Protein AF-A0A5D2RAW3-F1 (afdb_monomer)

Mean predicted aligned error: 17.4 Å

Organism: Gossypium tomentosum (NCBI:txid34277)

Solvent-accessible surface area (backbone atoms only — not comparable to full-atom values): 9928 Å² total; per-residue (Å²): 132,68,68,66,62,57,52,57,59,56,54,56,53,55,54,53,52,58,53,52,59,56,58,72,65,42,52,70,68,28,53,52,48,46,49,43,44,39,70,72,69,61,44,52,70,70,54,38,65,71,78,46,35,88,60,26,46,59,80,65,60,70,91,79,80,79,88,77,93,75,80,90,76,95,47,67,64,58,54,50,49,55,52,46,51,54,51,52,50,53,50,50,54,51,50,52,50,51,50,50,58,58,50,62,76,70,54,89,48,71,65,62,48,52,53,52,50,51,51,52,53,51,51,53,49,53,60,67,71,43,86,51,70,64,54,50,52,50,52,51,50,52,52,51,49,54,51,51,53,53,51,51,52,54,50,50,54,52,50,50,50,56,60,59,60,67,73,74,118

Foldseek 3Di:
DDPLVVVLVVVVVVVVVVVVVLVVQFDVQLVVQVCCCCVVVVDDPVCCVPPVCVSNVSVVPPPDDDDDDDDDDDCPVVVVQQVVLVVLLVVVLVVLVVVLSVVCVVDPDPVVNVVSVVVSVVLNVQSVVDDDPVSNVVSVVVVVVVVVVVVVVVVVVVVCCVVVVVVPD

Structure (mmCIF, N/CA/C/O backbone):
data_AF-A0A5D2RAW3-F1
#
_entry.id   AF-A0A5D2RAW3-F1
#
loop_
_atom_site.group_PDB
_atom_site.id
_atom_site.type_symbol
_atom_site.label_atom_id
_atom_site.label_alt_id
_atom_site.label_comp_id
_atom_site.label_asym_id
_atom_site.label_entity_id
_atom_site.label_seq_id
_atom_site.pdbx_PDB_ins_code
_atom_site.Cartn_x
_atom_site.Cartn_y
_atom_site.Cartn_z
_atom_site.occupancy
_atom_site.B_iso_or_equiv
_atom_site.auth_seq_id
_atom_site.auth_comp_id
_atom_site.auth_asym_id
_atom_site.auth_atom_id
_atom_site.pdbx_PDB_model_num
ATOM 1 N N . MET A 1 1 ? 18.647 -20.408 -17.850 1.00 41.53 1 MET A N 1
ATOM 2 C CA . MET A 1 1 ? 17.199 -20.243 -17.576 1.00 41.53 1 MET A CA 1
ATOM 3 C C . MET A 1 1 ? 17.048 -19.233 -16.447 1.00 41.53 1 MET A C 1
ATOM 5 O O . MET A 1 1 ? 17.637 -19.428 -15.393 1.00 41.53 1 MET A O 1
ATOM 9 N N . ASN A 1 2 ? 16.386 -18.107 -16.709 1.00 38.56 2 ASN A N 1
ATOM 10 C CA . ASN A 1 2 ? 16.497 -16.887 -15.907 1.00 38.56 2 ASN A CA 1
ATOM 11 C C . ASN A 1 2 ? 15.909 -16.992 -14.493 1.00 38.56 2 ASN A C 1
ATOM 13 O O . ASN A 1 2 ? 14.692 -17.034 -14.308 1.00 38.56 2 ASN A O 1
ATOM 17 N N . SER A 1 3 ? 16.803 -16.959 -13.501 1.00 50.84 3 SER A N 1
ATOM 18 C CA . SER A 1 3 ? 16.518 -16.987 -12.057 1.00 50.84 3 SER A CA 1
ATOM 19 C C . SER A 1 3 ? 15.486 -15.930 -11.613 1.00 50.84 3 SER A C 1
ATOM 21 O O . SER A 1 3 ? 14.639 -16.197 -10.759 1.00 50.84 3 SER A O 1
ATOM 23 N N . TYR A 1 4 ? 15.468 -14.762 -12.263 1.00 46.78 4 TYR A N 1
ATOM 24 C CA . TYR A 1 4 ? 14.557 -13.656 -11.948 1.00 46.78 4 TYR A CA 1
ATOM 25 C C . TYR A 1 4 ? 13.086 -13.933 -12.302 1.00 46.78 4 TYR A C 1
ATOM 27 O O . TYR A 1 4 ? 12.199 -13.593 -11.520 1.00 46.78 4 TYR A O 1
ATOM 35 N N . ILE A 1 5 ? 12.803 -14.637 -13.407 1.00 51.66 5 ILE A N 1
ATOM 36 C CA . ILE A 1 5 ? 11.425 -15.019 -13.776 1.00 51.66 5 ILE A CA 1
ATOM 37 C C . ILE A 1 5 ? 10.851 -15.999 -12.744 1.00 51.66 5 ILE A C 1
ATOM 39 O O . ILE A 1 5 ? 9.677 -15.918 -12.370 1.00 51.66 5 ILE A O 1
ATOM 43 N N . LEU A 1 6 ? 11.689 -16.909 -12.236 1.00 51.12 6 LEU A N 1
ATOM 44 C CA . LEU A 1 6 ? 11.288 -17.891 -11.232 1.00 51.12 6 LEU A CA 1
ATOM 45 C C . LEU A 1 6 ? 10.979 -17.230 -9.877 1.00 51.12 6 LEU A C 1
ATOM 47 O O . LEU A 1 6 ? 10.014 -17.614 -9.212 1.00 51.12 6 LEU A O 1
ATOM 51 N N . PHE A 1 7 ? 11.765 -16.219 -9.488 1.00 48.44 7 PHE A N 1
ATOM 52 C CA . PHE A 1 7 ? 11.556 -15.445 -8.262 1.00 48.44 7 PHE A CA 1
ATOM 53 C C . PHE A 1 7 ? 10.239 -14.658 -8.301 1.00 48.44 7 PHE A C 1
ATOM 55 O O . PHE A 1 7 ? 9.426 -14.769 -7.380 1.00 48.44 7 PHE A O 1
ATOM 62 N N . CYS A 1 8 ? 9.966 -13.947 -9.400 1.00 45.84 8 CYS A N 1
ATOM 63 C CA . CYS A 1 8 ? 8.704 -13.227 -9.585 1.00 45.84 8 CYS A CA 1
ATOM 64 C C . CYS A 1 8 ? 7.495 -14.179 -9.534 1.00 45.84 8 CYS A C 1
ATOM 66 O O . CYS A 1 8 ? 6.515 -13.893 -8.846 1.00 45.84 8 CYS A O 1
ATOM 68 N N . LYS A 1 9 ? 7.587 -15.358 -10.169 1.00 45.06 9 LYS A N 1
ATOM 69 C CA . LYS A 1 9 ? 6.494 -16.347 -10.215 1.00 45.06 9 LYS A CA 1
ATOM 70 C C . LYS A 1 9 ? 6.191 -16.999 -8.858 1.00 45.06 9 LYS A C 1
ATOM 72 O O . LYS A 1 9 ? 5.033 -17.317 -8.587 1.00 45.06 9 LYS A O 1
ATOM 77 N N . LYS A 1 10 ? 7.194 -17.179 -7.988 1.00 46.44 10 LYS A N 1
ATOM 78 C CA . LYS A 1 10 ? 6.988 -17.686 -6.617 1.00 46.44 10 LYS A CA 1
ATOM 79 C C . LYS A 1 10 ? 6.231 -16.680 -5.735 1.00 46.44 10 LYS A C 1
ATOM 81 O O . LYS A 1 10 ? 5.339 -17.091 -4.997 1.00 46.44 10 LYS A O 1
ATOM 86 N N . ARG A 1 11 ? 6.487 -15.371 -5.873 1.00 44.94 11 ARG A N 1
ATOM 87 C CA . ARG A 1 11 ? 5.838 -14.330 -5.043 1.00 44.94 11 ARG A CA 1
ATOM 88 C C . ARG A 1 11 ? 4.380 -14.035 -5.406 1.00 44.94 11 ARG A C 1
ATOM 90 O O . ARG A 1 11 ? 3.606 -13.619 -4.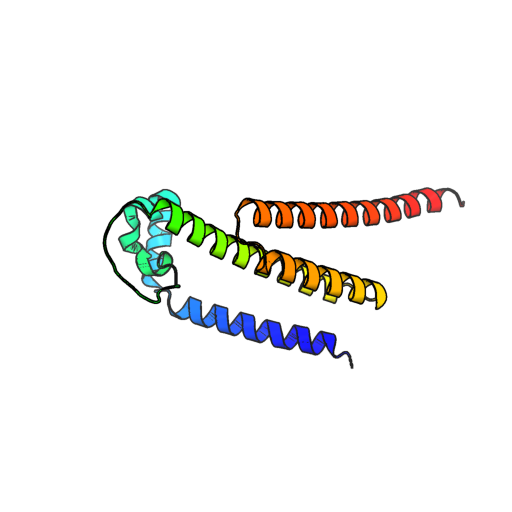544 1.00 44.94 11 ARG A O 1
ATOM 97 N N . THR A 1 12 ? 3.972 -14.267 -6.654 1.00 40.41 12 THR A N 1
ATOM 98 C CA . THR A 1 12 ? 2.562 -14.132 -7.065 1.00 40.41 12 THR A CA 1
ATOM 99 C C . THR A 1 12 ? 1.671 -15.177 -6.381 1.00 40.41 12 THR A C 1
ATOM 101 O O . THR A 1 12 ? 0.543 -14.862 -6.005 1.00 40.41 12 THR A O 1
ATOM 104 N N . LYS A 1 13 ? 2.189 -16.393 -6.139 1.00 40.97 13 LYS A N 1
ATOM 105 C CA . LYS A 1 13 ? 1.472 -17.446 -5.396 1.00 40.97 13 LYS A CA 1
ATOM 106 C C . LYS A 1 13 ? 1.266 -17.084 -3.920 1.00 40.97 13 LYS A C 1
ATOM 108 O O . LYS A 1 13 ? 0.168 -17.259 -3.413 1.00 40.97 13 LYS A O 1
ATOM 113 N N . GLU A 1 14 ? 2.261 -16.505 -3.253 1.00 43.56 14 GLU A N 1
ATOM 114 C CA . GLU A 1 14 ? 2.143 -16.055 -1.852 1.00 43.56 14 GLU A CA 1
ATOM 115 C C . GLU A 1 14 ? 1.098 -14.940 -1.659 1.00 43.56 14 GLU A C 1
ATOM 117 O O . GLU A 1 14 ? 0.295 -14.992 -0.726 1.00 43.56 14 GLU A O 1
ATOM 122 N N . ARG A 1 15 ? 1.044 -13.956 -2.575 1.00 47.09 15 ARG A N 1
ATOM 123 C CA . ARG A 1 15 ? -0.005 -12.912 -2.569 1.00 47.09 15 ARG A CA 1
ATOM 124 C C . ARG A 1 15 ? -1.407 -13.507 -2.751 1.00 47.09 15 ARG A C 1
ATOM 126 O O . ARG A 1 15 ? -2.336 -13.067 -2.080 1.00 47.09 15 ARG A O 1
ATOM 133 N N . SER A 1 16 ? -1.551 -14.519 -3.610 1.00 46.44 16 SER A N 1
ATOM 134 C CA . SER A 1 16 ? -2.821 -15.226 -3.834 1.00 46.44 16 SER A CA 1
ATOM 135 C C . SER A 1 16 ? -3.330 -15.925 -2.571 1.00 46.44 16 SER A C 1
ATOM 137 O O . SER A 1 16 ? -4.526 -15.883 -2.292 1.00 46.44 16 SER A O 1
ATOM 139 N N . VAL A 1 17 ? -2.435 -16.542 -1.794 1.00 51.16 17 VAL A N 1
ATOM 140 C CA . VAL A 1 17 ? -2.802 -17.252 -0.559 1.00 51.16 17 VAL A CA 1
ATOM 141 C C . VAL A 1 17 ? -3.279 -16.263 0.508 1.00 51.16 17 VAL A C 1
ATOM 143 O O . VAL A 1 17 ? -4.345 -16.456 1.088 1.00 51.16 17 VAL A O 1
ATOM 146 N N . LYS A 1 18 ? -2.573 -15.143 0.710 1.00 53.19 18 LYS A N 1
ATOM 147 C CA . LYS A 1 18 ? -2.961 -14.138 1.717 1.00 53.19 18 LYS A CA 1
ATOM 148 C C . LYS A 1 18 ? -4.314 -13.474 1.414 1.00 53.19 18 LYS A C 1
ATOM 150 O O . LYS A 1 18 ? -5.094 -13.241 2.331 1.00 53.19 18 LYS A O 1
ATOM 155 N N . VAL A 1 19 ? -4.620 -13.221 0.139 1.00 54.53 19 VAL A N 1
ATOM 156 C CA . VAL A 1 19 ? -5.926 -12.682 -0.289 1.00 54.53 19 VAL A CA 1
ATOM 157 C C . VAL A 1 19 ? -7.055 -13.691 -0.056 1.00 54.53 19 VAL A C 1
ATOM 159 O O . VAL A 1 19 ? -8.125 -13.306 0.408 1.00 54.53 19 VAL A O 1
ATOM 162 N N . SER A 1 20 ? -6.812 -14.984 -0.300 1.00 57.84 20 SER A N 1
ATOM 163 C CA . SER A 1 20 ? -7.818 -16.029 -0.056 1.00 57.84 20 SER A CA 1
ATOM 164 C C . SER A 1 20 ? -8.180 -16.193 1.426 1.00 57.84 20 SER A C 1
ATOM 166 O O . SER A 1 20 ? -9.342 -16.410 1.751 1.00 57.84 20 SER A O 1
ATOM 168 N N . VAL A 1 21 ? -7.219 -16.002 2.338 1.00 61.00 21 VAL A N 1
ATOM 169 C CA . VAL A 1 21 ? -7.462 -16.074 3.790 1.00 61.00 21 VAL A CA 1
ATOM 170 C C . VAL A 1 21 ? -8.345 -14.918 4.275 1.00 61.00 21 VAL A C 1
ATOM 172 O O . VAL A 1 21 ? -9.222 -15.135 5.106 1.00 61.00 21 VAL A O 1
ATOM 175 N N . LEU A 1 22 ? -8.165 -13.708 3.732 1.00 61.91 22 LEU A N 1
ATOM 176 C CA . LEU A 1 22 ? -8.995 -12.545 4.078 1.00 61.91 22 LEU A CA 1
ATOM 177 C C . LEU A 1 22 ? -10.434 -12.687 3.562 1.00 61.91 22 LEU A C 1
ATOM 179 O O . LEU A 1 22 ? -11.380 -12.368 4.276 1.00 61.91 22 LEU A O 1
ATOM 183 N N . LEU A 1 23 ? -10.606 -13.227 2.352 1.00 62.31 23 LEU A N 1
ATOM 184 C CA . LEU A 1 23 ? -11.922 -13.489 1.759 1.00 62.31 23 LEU A CA 1
ATOM 185 C C . LEU A 1 23 ? -12.748 -14.506 2.556 1.00 62.31 23 LEU A C 1
ATOM 187 O O . LEU A 1 23 ? -13.965 -14.374 2.620 1.00 62.31 23 LEU A O 1
ATOM 191 N N . ASN A 1 24 ? -12.100 -15.477 3.205 1.00 68.12 24 ASN A N 1
ATOM 192 C CA . ASN A 1 24 ? -12.789 -16.486 4.014 1.00 68.12 24 ASN A CA 1
ATOM 193 C C . ASN A 1 24 ? -13.390 -15.926 5.313 1.00 68.12 24 ASN A C 1
ATOM 195 O O . ASN A 1 24 ? -14.239 -16.577 5.917 1.00 68.12 24 ASN A O 1
ATOM 199 N N . LYS A 1 25 ? -12.941 -14.749 5.763 1.00 76.56 25 LYS A N 1
ATOM 200 C CA . LYS A 1 25 ? -13.390 -14.134 7.019 1.00 76.56 25 LYS A CA 1
ATOM 201 C C . LYS A 1 25 ? -14.615 -13.227 6.823 1.00 76.56 25 LYS A C 1
ATOM 203 O O . LYS A 1 25 ? -15.310 -12.930 7.791 1.00 76.56 25 LYS A O 1
ATOM 208 N N . ILE A 1 26 ? -14.900 -12.829 5.580 1.00 84.44 26 ILE A N 1
ATOM 209 C CA . ILE A 1 26 ? -16.059 -12.008 5.220 1.00 84.44 26 ILE A CA 1
ATOM 210 C C . ILE A 1 26 ? -17.299 -12.895 5.087 1.00 84.44 26 ILE A C 1
ATOM 212 O O . ILE A 1 26 ? -17.295 -13.890 4.359 1.00 84.44 26 ILE A O 1
ATOM 216 N N . LYS A 1 27 ? -18.388 -12.508 5.755 1.00 87.88 27 LYS A N 1
ATOM 217 C CA . LYS A 1 27 ? -19.671 -13.210 5.662 1.00 87.88 27 LYS A CA 1
ATOM 218 C C . LYS A 1 27 ? -20.405 -12.794 4.391 1.00 87.88 27 LYS A C 1
ATOM 220 O O . LYS A 1 27 ? -20.524 -11.606 4.089 1.00 87.88 27 LYS A O 1
ATOM 225 N N . LYS A 1 28 ? -20.933 -13.767 3.645 1.00 89.00 28 LYS A N 1
ATOM 226 C CA . LYS A 1 28 ? -21.672 -13.502 2.396 1.00 89.00 28 LYS A CA 1
ATOM 227 C C . LYS A 1 28 ? -22.947 -12.702 2.652 1.00 89.00 28 LYS A C 1
ATOM 229 O O . LYS A 1 28 ? -23.345 -11.892 1.821 1.00 89.00 28 LYS A O 1
ATOM 234 N N . GLU A 1 29 ? -23.551 -12.900 3.815 1.00 90.12 29 GLU A N 1
ATOM 235 C CA . GLU A 1 29 ? -24.778 -12.236 4.238 1.00 90.12 29 GLU A CA 1
ATOM 236 C C . GLU A 1 29 ? -24.559 -10.728 4.429 1.00 90.12 29 GLU A C 1
ATOM 238 O O . GLU A 1 29 ? -25.423 -9.933 4.070 1.00 90.12 29 GLU A O 1
ATOM 243 N N . ASP A 1 30 ? -23.388 -10.329 4.932 1.00 90.06 30 ASP A N 1
ATOM 244 C CA . ASP A 1 30 ? -23.026 -8.917 5.103 1.00 90.06 30 ASP A CA 1
ATOM 245 C C . ASP A 1 30 ? -22.757 -8.242 3.750 1.00 90.06 30 ASP A C 1
ATOM 247 O O . ASP A 1 30 ? -23.138 -7.091 3.550 1.00 90.06 30 ASP A O 1
ATOM 251 N N . ILE A 1 31 ? -22.170 -8.966 2.785 1.00 90.62 31 ILE A N 1
ATOM 252 C CA . ILE A 1 31 ? -22.023 -8.483 1.399 1.00 90.62 31 ILE A CA 1
ATOM 253 C C . ILE A 1 31 ? -23.400 -8.238 0.779 1.00 90.62 31 ILE A C 1
ATOM 255 O O . ILE A 1 31 ? -23.616 -7.209 0.145 1.00 90.62 31 ILE A O 1
ATOM 259 N N . MET A 1 32 ? -24.333 -9.173 0.960 1.00 92.19 32 MET A N 1
ATOM 260 C CA . MET A 1 32 ? -25.678 -9.062 0.399 1.00 92.19 32 MET A CA 1
ATOM 261 C C . MET A 1 32 ? -26.423 -7.849 0.969 1.00 92.19 32 MET A C 1
ATOM 263 O O . MET A 1 32 ? -26.928 -7.039 0.195 1.00 92.19 32 MET A O 1
ATOM 267 N N . ARG A 1 33 ? -26.384 -7.658 2.294 1.00 93.38 33 ARG A N 1
ATOM 268 C CA . ARG A 1 33 ? -26.959 -6.476 2.958 1.00 93.38 33 ARG A CA 1
ATOM 269 C C . ARG A 1 33 ? -26.330 -5.171 2.478 1.00 93.38 33 ARG A C 1
ATOM 271 O O . ARG A 1 33 ? -27.042 -4.216 2.192 1.00 93.38 33 ARG A O 1
ATOM 278 N N . PHE A 1 34 ? -25.006 -5.127 2.321 1.00 93.81 34 PHE A N 1
ATOM 279 C CA . PHE A 1 34 ? -24.338 -3.945 1.774 1.00 93.81 34 PHE A CA 1
ATOM 280 C C . PHE A 1 34 ? -24.829 -3.609 0.361 1.00 93.81 34 PHE A C 1
ATOM 282 O O . PHE A 1 34 ? -25.078 -2.447 0.045 1.00 93.81 34 PHE A O 1
ATOM 289 N N . LEU A 1 35 ? -24.975 -4.624 -0.496 1.00 93.12 35 LEU A N 1
ATOM 290 C CA . LEU A 1 35 ? -25.454 -4.436 -1.863 1.00 93.12 35 LEU A CA 1
ATOM 291 C C . LEU A 1 35 ? -26.907 -3.955 -1.901 1.00 93.12 35 LEU A C 1
ATOM 293 O O . LEU A 1 35 ? -27.229 -3.137 -2.759 1.00 93.12 35 LEU A O 1
ATOM 297 N N . GLU A 1 36 ? -27.760 -4.409 -0.983 1.00 94.00 36 GLU A N 1
ATOM 298 C CA . GLU A 1 36 ? -29.122 -3.886 -0.827 1.00 94.00 36 GLU A CA 1
ATOM 299 C C . GLU A 1 36 ? -29.099 -2.401 -0.438 1.00 94.00 36 GLU A C 1
ATOM 301 O O . GLU A 1 36 ? -29.648 -1.569 -1.164 1.00 94.00 36 GLU A O 1
ATOM 306 N N . LEU A 1 37 ? -28.368 -2.042 0.621 1.00 93.31 37 LEU A N 1
ATOM 307 C CA . LEU A 1 37 ? -28.256 -0.656 1.094 1.00 93.31 37 LEU A CA 1
ATOM 308 C C . LEU A 1 37 ? -27.682 0.289 0.020 1.00 93.31 37 LEU A C 1
ATOM 310 O O . LEU A 1 37 ? -28.164 1.405 -0.169 1.00 93.31 37 LEU A O 1
ATOM 314 N N . HIS A 1 38 ? -26.659 -0.154 -0.714 1.00 92.19 38 HIS A N 1
ATOM 315 C CA . HIS A 1 38 ? -25.977 0.681 -1.702 1.00 92.19 38 HIS A CA 1
ATOM 316 C C . HIS A 1 38 ? -26.716 0.742 -3.047 1.00 92.19 38 HIS A C 1
ATOM 318 O O . HIS A 1 38 ? -26.858 1.811 -3.643 1.00 92.19 38 HIS A O 1
ATOM 324 N N . HIS A 1 39 ? -27.190 -0.393 -3.572 1.00 91.69 39 HIS A N 1
ATOM 325 C CA . HIS A 1 39 ? -27.773 -0.435 -4.916 1.00 91.69 39 HIS A CA 1
ATOM 326 C C . HIS A 1 39 ? -29.285 -0.248 -4.945 1.00 91.69 39 HIS A C 1
ATOM 328 O O . HIS A 1 39 ? -29.769 0.341 -5.918 1.00 91.69 39 HIS A O 1
ATOM 334 N N . VAL A 1 40 ? -30.010 -0.734 -3.936 1.00 93.81 40 VAL A N 1
ATOM 335 C CA . VAL A 1 40 ? -31.474 -0.620 -3.862 1.00 93.81 40 VAL A CA 1
ATOM 336 C C . VAL A 1 40 ? -31.846 0.669 -3.145 1.00 93.81 40 VAL A C 1
ATOM 338 O O . VAL A 1 40 ? -32.508 1.517 -3.737 1.00 93.81 40 VAL A O 1
ATOM 341 N N . GLU A 1 41 ? -31.351 0.856 -1.920 1.00 91.38 41 GLU A N 1
ATOM 342 C CA . GLU A 1 41 ? -31.693 2.022 -1.090 1.00 91.38 41 GLU A CA 1
ATOM 343 C C . GLU A 1 41 ? -30.896 3.285 -1.453 1.00 91.38 41 GLU A C 1
ATOM 345 O O . GLU A 1 41 ? -31.224 4.377 -0.993 1.00 91.38 41 GLU A O 1
ATOM 350 N N . LYS A 1 42 ? -29.893 3.159 -2.336 1.00 94.19 42 LYS A N 1
ATOM 351 C CA . LYS A 1 42 ? -29.053 4.262 -2.839 1.00 94.19 42 LYS A CA 1
ATOM 352 C C . LYS A 1 42 ? -28.319 5.028 -1.739 1.00 94.19 42 LYS A C 1
ATOM 354 O O . LYS A 1 42 ? -28.012 6.205 -1.913 1.00 94.19 42 LYS A O 1
ATOM 359 N N . PHE A 1 43 ? -28.011 4.371 -0.624 1.00 92.44 43 PHE A N 1
ATOM 360 C CA . PHE A 1 43 ? -27.181 4.980 0.401 1.00 92.44 43 PHE A CA 1
ATOM 361 C C . PHE A 1 43 ? -25.718 5.010 -0.022 1.00 92.44 43 PHE A C 1
ATOM 363 O O . PHE A 1 43 ? -25.150 4.011 -0.467 1.00 92.44 43 PHE A O 1
ATOM 370 N N . ASP A 1 44 ? -25.088 6.161 0.186 1.00 91.75 44 ASP A N 1
ATOM 371 C CA . ASP A 1 44 ? -23.664 6.305 -0.062 1.00 91.75 44 ASP A CA 1
ATOM 372 C C . ASP A 1 44 ? -22.853 5.491 0.952 1.00 91.75 44 ASP A C 1
ATOM 374 O O . ASP A 1 44 ? -23.198 5.373 2.132 1.00 91.75 44 ASP A O 1
ATOM 378 N N . VAL A 1 45 ? -21.707 4.978 0.506 1.00 89.25 45 VAL A N 1
ATOM 379 C CA . VAL A 1 45 ? -20.799 4.171 1.335 1.00 89.25 45 VAL A CA 1
ATOM 380 C C . VAL A 1 45 ? -20.441 4.840 2.676 1.00 89.25 45 VAL A C 1
ATOM 382 O O . VAL A 1 45 ? -20.475 4.146 3.695 1.00 89.25 45 VAL A O 1
ATOM 385 N N . PRO A 1 46 ? -20.159 6.162 2.751 1.00 90.25 46 PRO A N 1
ATOM 386 C CA . PRO A 1 46 ? -19.899 6.827 4.028 1.00 90.25 46 PRO A CA 1
ATOM 387 C C . PRO A 1 46 ? -21.108 6.819 4.971 1.00 90.25 46 PRO A C 1
ATOM 389 O O . PRO A 1 46 ? -20.939 6.655 6.178 1.00 90.25 46 PRO A O 1
ATOM 392 N N . PHE A 1 47 ? -22.325 6.957 4.436 1.00 90.50 47 PHE A N 1
ATOM 393 C CA . PHE A 1 47 ? -23.556 6.918 5.224 1.00 90.50 47 PHE A CA 1
ATOM 394 C C . PHE A 1 47 ? -23.786 5.521 5.808 1.00 90.50 47 PHE A C 1
ATOM 396 O O . PHE A 1 47 ? -24.050 5.386 7.004 1.00 90.50 47 PHE A O 1
ATOM 403 N N . ILE A 1 48 ? -23.596 4.478 4.993 1.00 91.56 48 ILE A N 1
ATOM 404 C CA . ILE A 1 48 ? -23.703 3.080 5.431 1.00 91.56 48 ILE A CA 1
ATOM 405 C C . ILE A 1 48 ? -22.683 2.787 6.539 1.00 91.56 48 ILE A C 1
ATOM 407 O O . ILE A 1 48 ? -23.045 2.270 7.594 1.00 91.56 48 ILE A O 1
ATOM 411 N N . ALA A 1 49 ? -21.421 3.174 6.341 1.00 87.56 49 ALA A N 1
ATOM 412 C CA . ALA A 1 49 ? -20.350 2.940 7.310 1.00 87.56 49 ALA A CA 1
ATOM 413 C C . ALA A 1 49 ? -20.542 3.694 8.641 1.00 87.56 49 ALA A C 1
ATOM 415 O O . ALA A 1 49 ? -19.981 3.291 9.661 1.00 87.56 49 ALA A O 1
ATOM 416 N N . MET A 1 50 ? -21.317 4.781 8.648 1.00 89.00 50 MET A N 1
ATOM 417 C CA . MET A 1 50 ? -21.537 5.604 9.838 1.00 89.00 50 MET A CA 1
ATOM 418 C C . MET A 1 50 ? -22.814 5.229 10.596 1.00 89.00 50 MET A C 1
ATOM 420 O O . MET A 1 50 ? -22.787 5.159 11.824 1.00 89.00 50 MET A O 1
ATOM 424 N N . TYR A 1 51 ? -23.907 4.961 9.879 1.00 90.31 51 TYR A N 1
ATOM 425 C CA . TYR A 1 51 ? -25.246 4.825 10.468 1.00 90.31 51 TYR A CA 1
ATOM 426 C C . TYR A 1 51 ? -25.894 3.451 10.291 1.00 90.31 51 TYR A C 1
ATOM 428 O O . TYR A 1 51 ? -26.953 3.216 10.868 1.00 90.31 51 TYR A O 1
ATOM 436 N N . ARG A 1 52 ? -25.306 2.575 9.468 1.00 89.25 52 ARG A N 1
ATOM 437 C CA . ARG A 1 52 ? -25.818 1.224 9.170 1.00 89.25 52 ARG A CA 1
ATOM 438 C C . ARG A 1 52 ? -24.734 0.149 9.278 1.00 89.25 52 ARG A C 1
ATOM 440 O O . ARG A 1 52 ? -24.853 -0.937 8.708 1.00 89.25 52 ARG A O 1
ATOM 447 N N . LYS A 1 53 ? -23.648 0.451 9.992 1.00 86.19 53 LYS A N 1
ATOM 448 C CA . LYS A 1 53 ? -22.453 -0.400 10.082 1.00 86.19 53 LYS A CA 1
ATOM 449 C C . LYS A 1 53 ? -22.735 -1.771 10.685 1.00 86.19 53 LYS A C 1
ATOM 451 O O . LYS A 1 53 ? -22.115 -2.754 10.293 1.00 86.19 53 LYS A O 1
ATOM 456 N N . GLU A 1 54 ? -23.698 -1.844 11.596 1.00 85.19 54 GLU A N 1
ATOM 457 C CA . GLU A 1 54 ? -24.147 -3.059 12.271 1.00 85.19 54 GLU A CA 1
ATOM 458 C C . GLU A 1 54 ? -24.667 -4.133 11.306 1.00 85.19 54 GLU A C 1
ATOM 460 O O . GLU A 1 54 ? -24.619 -5.319 11.621 1.00 85.19 54 GLU A O 1
ATOM 465 N N . GLN A 1 55 ? -25.103 -3.738 10.107 1.00 84.25 55 GLN A N 1
ATOM 466 C CA . GLN A 1 55 ? -25.593 -4.660 9.079 1.00 84.25 55 GLN A CA 1
ATOM 467 C C . GLN A 1 55 ? -24.465 -5.296 8.252 1.00 84.25 55 GLN A C 1
ATOM 469 O O . GLN A 1 55 ? -24.694 -6.280 7.546 1.00 84.25 55 GLN A O 1
ATOM 474 N N . CYS A 1 56 ? -23.261 -4.723 8.328 1.00 87.12 56 CYS A N 1
ATOM 475 C CA . CYS A 1 56 ? -22.121 -5.008 7.459 1.00 87.12 56 CYS A CA 1
ATOM 476 C C . CYS A 1 56 ? -20.813 -5.176 8.258 1.00 87.12 56 CYS A C 1
ATOM 478 O O . CYS A 1 56 ? -19.740 -4.810 7.779 1.00 87.12 56 CYS A O 1
ATOM 480 N N . LEU A 1 57 ? -20.879 -5.696 9.488 1.00 81.88 57 LEU A N 1
ATOM 481 C CA . LEU A 1 57 ? -19.742 -5.698 10.419 1.00 81.88 57 LEU A CA 1
ATOM 482 C C . LEU A 1 57 ? -18.519 -6.454 9.887 1.00 81.88 57 LEU A C 1
ATOM 484 O O . LEU A 1 57 ? -17.407 -5.947 10.008 1.00 81.88 57 LEU A O 1
ATOM 488 N N . SER A 1 58 ? -18.697 -7.604 9.223 1.00 82.88 58 SER A N 1
ATOM 489 C CA . SER A 1 58 ? -17.550 -8.343 8.664 1.00 82.88 58 SER A CA 1
ATOM 490 C C . SER A 1 58 ? -16.857 -7.628 7.497 1.00 82.88 58 SER A C 1
ATOM 492 O O . SER A 1 58 ? -15.755 -8.019 7.117 1.00 82.88 58 SER A O 1
ATOM 494 N N . LEU A 1 59 ? -17.476 -6.579 6.938 1.00 82.31 59 LEU A N 1
ATOM 495 C CA . LEU A 1 59 ? -16.874 -5.702 5.928 1.00 82.31 59 LEU A CA 1
ATOM 496 C C . LEU A 1 59 ? -16.110 -4.525 6.542 1.00 82.31 59 LEU A C 1
ATOM 498 O O . LEU A 1 59 ? -15.297 -3.906 5.856 1.00 82.31 59 LEU A O 1
ATOM 502 N N . LEU A 1 60 ? -16.401 -4.196 7.802 1.00 76.38 60 LEU A N 1
ATOM 503 C CA . LEU A 1 60 ? -15.874 -3.024 8.498 1.00 76.38 60 LEU A CA 1
ATOM 504 C C . LEU A 1 60 ? -14.835 -3.370 9.564 1.00 76.38 60 LEU A C 1
ATOM 506 O O . LEU A 1 60 ? -14.093 -2.478 9.972 1.00 76.38 60 LEU A O 1
ATOM 510 N N . ASP A 1 61 ? -14.762 -4.630 9.998 1.00 71.50 61 ASP A N 1
ATOM 511 C CA . ASP A 1 61 ? -13.704 -5.093 10.890 1.00 71.50 61 ASP A CA 1
ATOM 512 C C . ASP A 1 61 ? -12.333 -4.899 10.223 1.00 71.50 61 ASP A C 1
ATOM 514 O O . ASP A 1 61 ? -11.958 -5.582 9.264 1.00 71.50 61 ASP A O 1
ATOM 518 N N . ASP A 1 62 ? -11.562 -3.947 10.750 1.00 60.94 62 ASP A N 1
ATOM 519 C CA . ASP A 1 62 ? -10.138 -3.835 10.470 1.00 60.94 62 ASP A CA 1
ATOM 520 C C . ASP A 1 62 ? -9.491 -5.119 11.016 1.00 60.94 62 ASP A C 1
ATOM 522 O O . ASP A 1 62 ? -9.360 -5.292 12.224 1.00 60.94 62 ASP A O 1
ATOM 526 N N . PHE A 1 63 ? -9.088 -6.037 10.134 1.00 52.97 63 PHE A N 1
ATOM 527 C CA . PHE A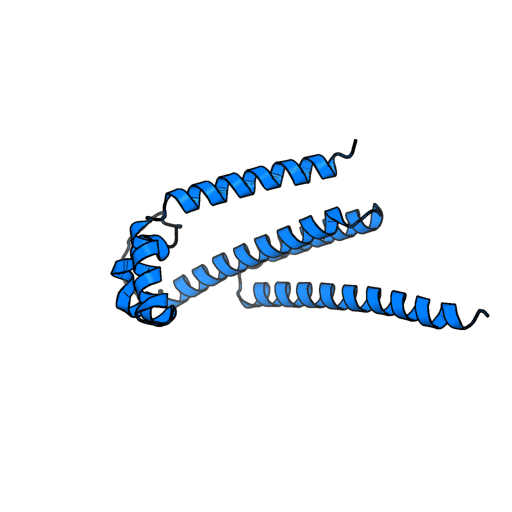 1 63 ? -8.534 -7.359 10.471 1.00 52.97 63 PHE A CA 1
ATOM 528 C C . PHE A 1 63 ? -7.223 -7.361 11.296 1.00 52.97 63 PHE A C 1
ATOM 530 O O . PHE A 1 63 ? -6.573 -8.402 11.3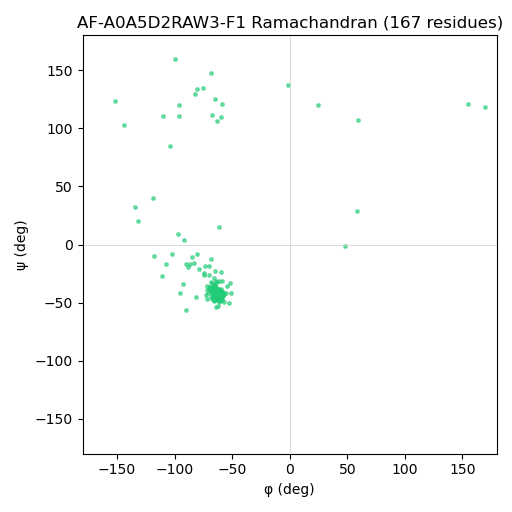98 1.00 52.97 63 PHE A O 1
ATOM 537 N N . GLU A 1 64 ? -6.834 -6.241 11.900 1.00 45.16 64 GLU A N 1
ATOM 538 C CA . GLU A 1 64 ? -5.765 -6.160 12.890 1.00 45.16 64 GLU A CA 1
ATOM 539 C C . GLU A 1 64 ? -6.361 -6.014 14.289 1.00 45.16 64 GLU A C 1
ATOM 541 O O . GLU A 1 64 ? -6.490 -4.920 14.832 1.00 45.16 64 GLU A O 1
ATOM 546 N N . GLN A 1 65 ? -6.705 -7.154 14.876 1.00 45.38 65 GLN A N 1
ATOM 547 C CA . GLN A 1 65 ? -6.892 -7.273 16.310 1.00 45.38 65 GLN A CA 1
ATOM 548 C C . GLN A 1 65 ? -5.732 -8.114 16.836 1.00 45.38 65 GLN A C 1
ATOM 550 O O . GLN A 1 65 ? -5.628 -9.296 16.522 1.00 45.38 65 GLN A O 1
ATOM 555 N N . ASN A 1 66 ? -4.842 -7.465 17.579 1.00 37.06 66 ASN A N 1
ATOM 556 C CA . ASN A 1 66 ? -4.106 -8.065 18.683 1.00 37.06 66 ASN A CA 1
ATOM 557 C C . ASN A 1 66 ? -3.948 -6.978 19.754 1.00 37.06 66 ASN A C 1
ATOM 559 O O . ASN A 1 66 ? -3.165 -6.049 19.593 1.00 37.06 66 ASN A O 1
ATOM 563 N N . GLU A 1 67 ? -4.793 -7.130 20.775 1.00 44.16 67 GLU A N 1
ATOM 564 C CA . GLU A 1 67 ? -4.573 -6.861 22.201 1.00 44.16 67 GLU A CA 1
ATOM 565 C C . GLU A 1 67 ? -4.200 -5.435 22.636 1.00 44.16 67 GLU A C 1
ATOM 567 O O . GLU A 1 67 ? -3.078 -4.969 22.473 1.00 44.16 67 GLU A O 1
ATOM 572 N N . VAL A 1 68 ? -5.147 -4.740 23.264 1.00 38.09 68 VAL A N 1
ATOM 573 C CA . VAL A 1 68 ? -5.377 -4.703 24.724 1.00 38.09 68 VAL A CA 1
ATOM 574 C C . VAL A 1 68 ? -6.388 -3.573 24.942 1.00 38.09 68 VAL A C 1
ATOM 576 O O . VAL A 1 68 ? -6.133 -2.423 24.589 1.00 38.09 68 VAL A O 1
ATOM 579 N N . GLU A 1 69 ? -7.559 -3.908 25.482 1.00 43.97 69 GLU A N 1
ATOM 580 C CA . GLU A 1 69 ? -8.408 -2.919 26.143 1.00 43.97 69 GLU A CA 1
ATOM 581 C C . GLU A 1 69 ? -7.598 -2.317 27.287 1.00 43.97 69 GLU A C 1
ATOM 583 O O . GLU A 1 69 ? -7.172 -3.064 28.161 1.00 43.97 69 GLU A O 1
ATOM 588 N N . ASN A 1 70 ? -7.373 -1.006 27.286 1.00 35.91 70 ASN A N 1
ATOM 589 C CA . ASN A 1 70 ? -7.302 -0.245 28.525 1.00 35.91 70 ASN A CA 1
ATOM 590 C C . ASN A 1 70 ? -7.731 1.204 28.267 1.00 35.91 70 ASN A C 1
ATOM 592 O O . ASN A 1 70 ? -7.237 1.873 27.363 1.00 35.91 70 ASN A O 1
ATOM 596 N N . GLU A 1 71 ? -8.735 1.554 29.061 1.00 42.53 71 GLU A N 1
ATOM 597 C CA . GLU A 1 71 ? -9.299 2.832 29.491 1.00 42.53 71 GLU A CA 1
ATOM 598 C C . GLU A 1 71 ? -8.673 4.151 29.008 1.00 42.53 71 GLU A C 1
ATOM 600 O O . GLU A 1 71 ? -7.464 4.356 29.031 1.00 42.53 71 GLU A O 1
ATOM 605 N N . ASP A 1 72 ? -9.592 5.056 28.648 1.00 51.06 72 ASP A N 1
ATOM 606 C CA . ASP A 1 72 ? -9.598 6.510 28.841 1.00 51.06 72 ASP A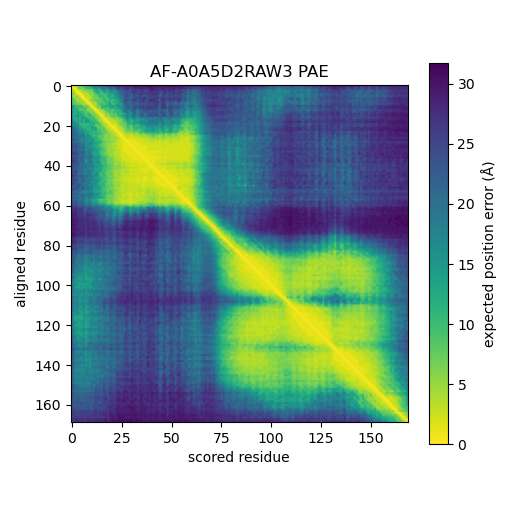 CA 1
ATOM 607 C C . ASP A 1 72 ? -8.257 7.242 29.008 1.00 51.06 72 ASP A C 1
ATOM 609 O O . ASP A 1 72 ? -7.549 7.085 30.000 1.00 51.06 72 ASP A O 1
ATOM 613 N N . ASN A 1 73 ? -8.008 8.183 28.088 1.00 39.91 73 ASN A N 1
ATOM 614 C CA . ASN A 1 73 ? -7.812 9.627 28.333 1.00 39.91 73 ASN A CA 1
ATOM 615 C C . ASN A 1 73 ? -6.971 10.243 27.198 1.00 39.91 73 ASN A C 1
ATOM 617 O O . ASN A 1 73 ? -5.848 9.814 26.967 1.00 39.91 73 ASN A O 1
ATOM 621 N N . ASP A 1 74 ? -7.528 11.238 26.493 1.00 43.66 74 ASP A N 1
ATOM 622 C CA . ASP A 1 74 ? -6.891 12.238 25.601 1.00 43.66 74 ASP A CA 1
ATOM 623 C C . ASP A 1 74 ? -5.860 11.817 24.515 1.00 43.66 74 ASP A C 1
ATOM 625 O O . ASP A 1 74 ? -5.468 12.641 23.688 1.00 43.66 74 ASP A O 1
ATOM 629 N N . ASP A 1 75 ? -5.512 10.536 24.387 1.00 45.75 75 ASP A N 1
ATOM 630 C CA . ASP A 1 75 ? -4.536 9.985 23.428 1.00 45.75 75 ASP A CA 1
ATOM 631 C C . ASP A 1 75 ? -5.188 9.410 22.149 1.00 45.75 75 ASP A C 1
ATOM 633 O O . ASP A 1 75 ? -4.568 8.793 21.284 1.00 45.75 75 ASP A O 1
ATOM 637 N N . VAL A 1 76 ? -6.490 9.630 21.951 1.00 50.25 76 VAL A N 1
ATOM 638 C CA . VAL A 1 76 ? -7.196 9.114 20.761 1.00 50.25 76 VAL A CA 1
ATOM 639 C C . VAL A 1 76 ? -6.682 9.780 19.473 1.00 50.25 76 VAL A C 1
ATOM 641 O O . VAL A 1 76 ? -6.694 9.171 18.398 1.00 50.25 76 VAL A O 1
ATOM 644 N N . GLY A 1 77 ? -6.198 11.025 19.565 1.00 50.66 77 GLY A N 1
ATOM 645 C CA . GLY A 1 77 ? -5.615 11.768 18.446 1.00 50.66 77 GLY A CA 1
ATOM 646 C C . GLY A 1 77 ? -4.243 11.238 18.019 1.00 50.66 77 GLY A C 1
ATOM 647 O O . GLY A 1 77 ? -4.025 11.006 16.827 1.00 50.66 77 GLY A O 1
ATOM 648 N N . GLN A 1 78 ? -3.344 10.994 18.975 1.00 51.06 78 GLN A N 1
ATOM 649 C CA . GLN A 1 78 ? -2.000 10.466 18.721 1.00 51.06 78 GLN A CA 1
ATOM 650 C C . GLN A 1 78 ? -2.059 8.995 18.293 1.00 51.06 78 GLN A C 1
ATOM 652 O O . GLN A 1 78 ? -1.455 8.641 17.278 1.00 51.06 78 GLN A O 1
ATOM 657 N N . ALA A 1 79 ? -2.895 8.172 18.934 1.00 53.12 79 ALA A N 1
ATOM 658 C CA . ALA A 1 79 ? -3.146 6.794 18.511 1.00 53.12 79 ALA A CA 1
ATOM 659 C C . ALA A 1 79 ? -3.727 6.704 17.084 1.00 53.12 79 ALA A C 1
ATOM 661 O O . ALA A 1 79 ? -3.307 5.854 16.290 1.00 53.12 79 ALA A O 1
ATOM 662 N N . ARG A 1 80 ? -4.646 7.608 16.692 1.00 56.16 80 ARG A N 1
ATOM 663 C CA . ARG A 1 80 ? -5.144 7.689 15.301 1.00 56.16 80 ARG A CA 1
ATOM 664 C C . ARG A 1 80 ? -4.066 8.122 14.312 1.00 56.16 80 ARG A C 1
ATOM 666 O O . ARG A 1 80 ? -4.025 7.571 13.211 1.00 56.16 80 ARG A O 1
ATOM 673 N N . GLN A 1 81 ? -3.207 9.077 14.673 1.00 57.91 81 GLN A N 1
ATOM 674 C CA . GLN A 1 81 ? -2.096 9.494 13.814 1.00 57.91 81 GLN A CA 1
ATOM 675 C C . GLN A 1 81 ? -1.082 8.360 13.632 1.00 57.91 81 GLN A C 1
ATOM 677 O O . GLN A 1 81 ? -0.783 7.996 12.496 1.00 57.91 81 GLN A O 1
ATOM 682 N N . LEU A 1 82 ? -0.668 7.693 14.713 1.00 60.50 82 LEU A N 1
ATOM 683 C CA . LEU A 1 82 ? 0.166 6.485 14.682 1.00 60.50 82 LEU A CA 1
ATOM 684 C C . LEU A 1 82 ? -0.453 5.372 13.818 1.00 60.50 82 LEU A C 1
ATOM 686 O O . LEU A 1 82 ? 0.249 4.750 13.013 1.00 60.50 82 LEU A O 1
ATOM 690 N N . LYS A 1 83 ? -1.775 5.155 13.909 1.00 66.56 83 LYS A N 1
ATOM 691 C CA . LYS A 1 83 ? -2.510 4.202 13.054 1.00 66.56 83 LYS A CA 1
ATOM 692 C C . LYS A 1 83 ? -2.474 4.617 11.575 1.00 66.56 83 LYS A C 1
ATOM 694 O O . LYS A 1 83 ? -2.289 3.761 10.706 1.00 66.56 83 LYS A O 1
ATOM 699 N N . TRP A 1 84 ? -2.588 5.912 11.266 1.00 71.81 84 TRP A N 1
ATOM 700 C CA . TRP A 1 84 ? -2.459 6.432 9.898 1.00 71.81 84 TRP A CA 1
ATOM 701 C C . TRP A 1 84 ? -1.035 6.275 9.354 1.00 71.81 84 TRP A C 1
ATOM 703 O O . TRP A 1 84 ? -0.884 5.789 8.233 1.00 71.81 84 TRP A O 1
ATOM 713 N N . HIS A 1 85 ? -0.002 6.590 10.144 1.00 69.62 85 HIS A N 1
ATOM 714 C CA . HIS A 1 85 ? 1.405 6.443 9.747 1.00 69.62 85 HIS A CA 1
ATOM 715 C C . HIS A 1 85 ? 1.716 5.005 9.345 1.00 69.62 85 HIS A C 1
ATOM 717 O O . HIS A 1 85 ? 2.217 4.759 8.246 1.00 69.62 85 HIS A O 1
ATOM 723 N N . LYS A 1 86 ? 1.325 4.040 10.184 1.00 73.50 86 LYS A N 1
ATOM 724 C CA . LYS A 1 86 ? 1.512 2.610 9.906 1.00 73.50 86 LYS A CA 1
ATOM 725 C C . LYS A 1 86 ? 0.778 2.174 8.633 1.00 73.50 86 LYS A C 1
ATOM 727 O O . LYS A 1 86 ? 1.375 1.527 7.770 1.00 73.50 86 LYS A O 1
ATOM 732 N N . LYS A 1 87 ? -0.488 2.581 8.464 1.00 76.44 87 LYS A N 1
ATOM 733 C CA . LYS A 1 87 ? -1.301 2.214 7.290 1.00 76.44 87 LYS A CA 1
ATOM 734 C C . LYS A 1 87 ? -0.762 2.844 6.000 1.00 76.44 87 LYS A C 1
ATOM 736 O O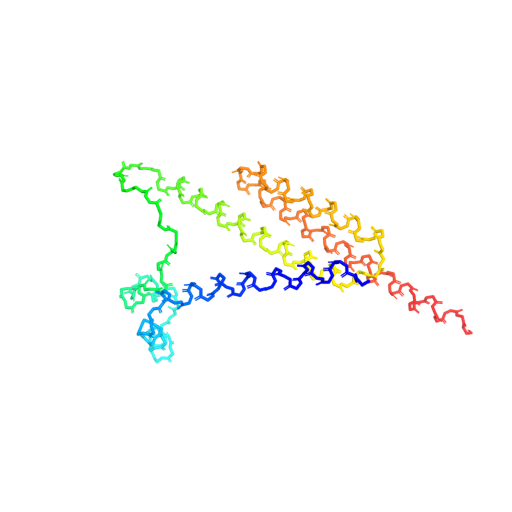 . LYS A 1 87 ? -0.611 2.144 5.001 1.00 76.44 87 LYS A O 1
ATOM 741 N N . ARG A 1 88 ? -0.412 4.136 6.014 1.00 78.44 88 ARG A N 1
ATOM 742 C CA . ARG A 1 88 ? 0.148 4.875 4.865 1.00 78.44 88 ARG A CA 1
ATOM 743 C C . ARG A 1 88 ? 1.497 4.292 4.444 1.00 78.44 88 ARG A C 1
ATOM 745 O O . ARG A 1 88 ? 1.676 3.988 3.267 1.00 78.44 88 ARG A O 1
ATOM 752 N N . LYS A 1 89 ? 2.392 4.040 5.404 1.00 79.94 89 LYS A N 1
ATOM 753 C CA . LYS A 1 89 ? 3.695 3.391 5.189 1.00 79.94 89 LYS A CA 1
ATOM 754 C C . LYS A 1 89 ? 3.535 2.001 4.574 1.00 79.94 89 LYS A C 1
ATOM 756 O O . LYS A 1 89 ? 4.152 1.718 3.550 1.00 79.94 89 LYS A O 1
ATOM 761 N N . SER A 1 90 ? 2.632 1.171 5.104 1.00 78.31 90 SER A N 1
ATOM 762 C CA . SER A 1 90 ? 2.339 -0.152 4.534 1.00 78.31 90 SER A CA 1
ATOM 763 C C . SER A 1 90 ? 1.794 -0.077 3.101 1.00 78.31 90 SER A C 1
ATOM 765 O O . SER A 1 90 ? 2.176 -0.891 2.256 1.00 78.31 90 SER A O 1
ATOM 767 N N . VAL A 1 91 ? 0.895 0.868 2.806 1.00 81.19 91 VAL A N 1
ATOM 768 C CA . VAL A 1 91 ? 0.347 1.055 1.452 1.00 81.19 91 VAL A CA 1
ATOM 769 C C . VAL A 1 91 ? 1.443 1.496 0.484 1.00 81.19 91 VAL A C 1
ATOM 771 O O . VAL A 1 91 ? 1.559 0.917 -0.597 1.00 81.19 91 VAL A O 1
ATOM 774 N N . LEU A 1 92 ? 2.283 2.456 0.879 1.00 82.00 92 LEU A N 1
ATOM 775 C CA . LEU A 1 92 ? 3.394 2.951 0.063 1.00 82.00 92 LEU A CA 1
ATOM 776 C C . LEU A 1 92 ? 4.424 1.858 -0.224 1.00 82.00 92 LEU A C 1
ATOM 778 O O . LEU A 1 92 ? 4.804 1.667 -1.378 1.00 82.00 92 LEU A O 1
ATOM 782 N N . GLN A 1 93 ? 4.799 1.064 0.781 1.00 82.38 93 GLN A N 1
ATOM 783 C CA . GLN A 1 93 ? 5.669 -0.100 0.591 1.00 82.38 93 GLN A CA 1
ATOM 784 C C . GLN A 1 93 ? 5.070 -1.095 -0.409 1.00 82.38 93 GLN A C 1
ATOM 786 O O . GLN A 1 93 ? 5.765 -1.602 -1.293 1.00 82.38 93 GLN A O 1
ATOM 791 N N . MET A 1 94 ? 3.767 -1.373 -0.303 1.00 81.69 94 MET A N 1
ATOM 792 C CA . MET A 1 94 ? 3.091 -2.286 -1.222 1.00 81.69 94 MET A CA 1
ATOM 793 C C . MET A 1 94 ? 3.052 -1.736 -2.653 1.00 81.69 94 MET A C 1
ATOM 795 O O . MET A 1 94 ? 3.298 -2.491 -3.599 1.00 81.69 94 MET A O 1
ATOM 799 N N . GLN A 1 95 ? 2.769 -0.442 -2.816 1.00 80.44 95 GLN A N 1
ATOM 800 C CA . GLN A 1 95 ? 2.733 0.233 -4.112 1.00 80.44 95 GLN A CA 1
ATOM 801 C C . GLN A 1 95 ? 4.117 0.289 -4.764 1.00 80.44 95 GLN A C 1
ATOM 803 O O . GLN A 1 95 ? 4.256 -0.131 -5.913 1.00 80.44 95 GLN A O 1
ATOM 808 N N . GLN A 1 96 ? 5.150 0.714 -4.033 1.00 80.75 96 GLN A N 1
ATOM 809 C CA . GLN A 1 96 ? 6.530 0.737 -4.530 1.00 80.75 96 GLN A CA 1
ATOM 810 C C . GLN A 1 96 ? 6.991 -0.651 -4.958 1.00 80.75 96 GLN A C 1
ATOM 812 O O . GLN A 1 96 ? 7.546 -0.819 -6.040 1.00 80.75 96 GLN A O 1
ATOM 817 N N . LYS A 1 97 ? 6.695 -1.671 -4.150 1.00 82.50 97 LYS A N 1
ATOM 818 C CA . LYS A 1 97 ? 7.025 -3.061 -4.471 1.00 82.50 97 LYS A CA 1
ATOM 819 C C . LYS A 1 97 ? 6.324 -3.543 -5.739 1.00 82.50 97 LYS A C 1
ATOM 821 O O . LYS A 1 97 ? 6.934 -4.255 -6.529 1.00 82.50 97 LYS A O 1
ATOM 826 N N . LYS A 1 98 ? 5.055 -3.173 -5.940 1.00 81.62 98 LYS A N 1
ATOM 827 C CA . LYS A 1 98 ? 4.310 -3.501 -7.164 1.00 81.62 98 LYS A CA 1
ATOM 828 C C . LYS A 1 98 ? 4.946 -2.840 -8.389 1.00 81.62 98 LYS A C 1
ATOM 830 O O . LYS A 1 98 ? 5.151 -3.514 -9.390 1.00 81.62 98 LYS A O 1
ATOM 835 N N . ILE A 1 99 ? 5.296 -1.559 -8.289 1.00 78.75 99 ILE A N 1
ATOM 836 C CA . ILE A 1 99 ? 5.941 -0.819 -9.381 1.00 78.75 99 ILE A CA 1
ATOM 837 C C . ILE A 1 99 ? 7.309 -1.426 -9.707 1.00 78.75 99 ILE A C 1
ATOM 839 O O . ILE A 1 99 ? 7.604 -1.655 -10.873 1.00 78.75 99 ILE A O 1
ATOM 843 N N . TYR A 1 100 ? 8.107 -1.754 -8.690 1.00 80.50 100 TYR A N 1
ATOM 844 C CA . TYR A 1 100 ? 9.389 -2.429 -8.874 1.00 80.50 100 TYR A CA 1
ATOM 845 C C . TYR A 1 100 ? 9.231 -3.778 -9.589 1.00 80.50 100 TYR A C 1
ATOM 847 O O . TYR A 1 100 ? 9.919 -4.030 -10.573 1.00 80.50 100 TYR A O 1
ATOM 855 N N . ASP A 1 101 ? 8.282 -4.617 -9.150 1.00 77.00 101 ASP A N 1
ATOM 856 C CA . ASP A 1 101 ? 7.995 -5.906 -9.794 1.00 77.00 101 ASP A CA 1
ATOM 857 C C . ASP A 1 101 ? 7.634 -5.715 -11.287 1.00 77.00 101 ASP A C 1
ATOM 859 O O . ASP A 1 101 ? 8.108 -6.462 -12.143 1.00 77.00 101 ASP A O 1
ATOM 863 N N . GLU A 1 102 ? 6.820 -4.705 -11.614 1.00 78.25 102 GLU A N 1
ATOM 864 C CA . GLU A 1 102 ? 6.427 -4.378 -12.992 1.00 78.25 102 GLU A CA 1
ATOM 865 C C . GLU A 1 102 ? 7.586 -3.838 -13.841 1.00 78.25 102 GLU A C 1
ATOM 867 O O . GLU A 1 102 ? 7.662 -4.133 -15.035 1.00 78.25 102 GLU A O 1
ATOM 872 N N . GLU A 1 103 ? 8.476 -3.038 -13.256 1.00 72.38 103 GLU A N 1
ATOM 873 C CA . GLU A 1 103 ? 9.655 -2.505 -13.939 1.00 72.38 103 GLU A CA 1
ATOM 874 C C . GLU A 1 103 ? 10.698 -3.596 -14.187 1.00 72.38 103 GLU A C 1
ATOM 876 O O . GLU A 1 103 ? 11.240 -3.668 -15.287 1.00 72.38 103 GLU A O 1
ATOM 881 N N . CYS A 1 104 ? 10.916 -4.516 -13.242 1.00 71.69 104 CYS A N 1
ATOM 882 C CA . CYS A 1 104 ? 11.813 -5.658 -13.437 1.00 71.69 104 CYS A CA 1
ATOM 883 C C . CYS A 1 104 ? 11.408 -6.551 -14.615 1.00 71.69 104 CYS A C 1
ATOM 885 O O . CYS A 1 104 ? 12.276 -7.133 -15.257 1.00 71.69 104 CYS A O 1
ATOM 887 N N . LEU A 1 105 ? 10.110 -6.660 -14.913 1.00 70.69 105 LEU A N 1
ATOM 888 C CA . LEU A 1 105 ? 9.615 -7.448 -16.047 1.00 70.69 105 LEU A CA 1
ATOM 889 C C . LEU A 1 105 ? 9.866 -6.788 -17.410 1.00 70.69 105 LEU A C 1
ATOM 891 O O . LEU A 1 105 ? 9.790 -7.471 -18.425 1.00 70.69 105 LEU A O 1
ATOM 895 N N . LYS A 1 106 ? 10.126 -5.475 -17.443 1.00 69.56 106 LYS A N 1
ATOM 896 C CA . LYS A 1 106 ? 10.281 -4.681 -18.676 1.00 69.56 106 LYS A CA 1
ATOM 897 C C . LYS A 1 106 ? 11.740 -4.372 -19.016 1.00 69.56 106 LYS A C 1
ATOM 899 O O . LYS A 1 106 ? 12.007 -3.771 -20.053 1.00 69.56 106 LYS A O 1
ATOM 904 N N . ILE A 1 107 ? 12.673 -4.684 -18.119 1.00 70.44 107 ILE A N 1
ATOM 905 C CA . ILE A 1 107 ? 14.078 -4.304 -18.258 1.00 70.44 107 ILE A CA 1
ATOM 906 C C . ILE A 1 107 ? 14.870 -5.457 -18.878 1.00 70.44 107 ILE A C 1
ATOM 908 O O . ILE A 1 107 ? 15.151 -6.446 -18.210 1.00 70.44 107 ILE A O 1
ATOM 912 N N . ASP A 1 108 ? 15.309 -5.263 -20.122 1.00 64.81 108 ASP A N 1
ATOM 913 C CA . ASP A 1 108 ? 16.239 -6.177 -20.808 1.00 64.81 108 ASP A CA 1
ATOM 914 C C . ASP A 1 108 ? 17.721 -5.848 -20.523 1.00 64.81 108 ASP A C 1
ATOM 916 O O . ASP A 1 108 ? 18.605 -6.674 -20.738 1.00 64.81 108 ASP A O 1
ATOM 920 N N . ASN A 1 109 ? 18.018 -4.640 -20.016 1.00 71.56 109 ASN A N 1
ATOM 921 C CA . ASN A 1 109 ? 19.383 -4.173 -19.740 1.00 71.56 109 ASN A CA 1
ATOM 922 C C . ASN A 1 109 ? 19.790 -4.392 -18.264 1.00 71.56 109 ASN A C 1
ATOM 924 O O . ASN A 1 109 ? 19.213 -3.794 -17.352 1.00 71.56 109 ASN A O 1
ATOM 928 N N . SER A 1 110 ? 20.853 -5.174 -18.049 1.00 72.50 110 SER A N 1
ATOM 929 C CA . SER A 1 110 ? 21.436 -5.506 -16.738 1.00 72.50 110 SER A CA 1
ATOM 930 C C . SER A 1 110 ? 21.815 -4.287 -15.877 1.00 72.50 110 SER A C 1
ATOM 932 O O . SER A 1 110 ? 21.645 -4.310 -14.654 1.00 72.50 110 SER A O 1
ATOM 934 N N . GLU A 1 111 ? 22.292 -3.194 -16.479 1.00 73.31 111 GLU A N 1
ATOM 935 C CA . GLU A 1 111 ? 22.702 -1.992 -15.732 1.00 73.31 111 GLU A CA 1
ATOM 936 C C . GLU A 1 111 ? 21.493 -1.223 -15.188 1.00 73.31 1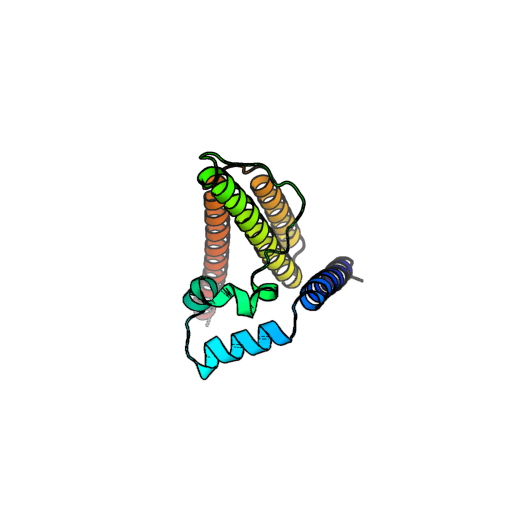11 GLU A C 1
ATOM 938 O O . GLU A 1 111 ? 21.457 -0.858 -14.011 1.00 73.31 111 GLU A O 1
ATOM 943 N N . LYS A 1 112 ? 20.446 -1.059 -16.010 1.00 73.69 112 LYS A N 1
ATOM 944 C CA . LYS A 1 112 ? 19.181 -0.428 -15.594 1.00 73.69 112 LYS A CA 1
ATOM 945 C C . LYS A 1 112 ? 18.513 -1.208 -14.464 1.00 73.69 112 LYS A C 1
ATOM 947 O O . LYS A 1 112 ? 17.981 -0.609 -13.535 1.00 73.69 112 LYS A O 1
ATOM 952 N N . TYR A 1 113 ? 18.577 -2.538 -14.524 1.00 77.94 113 TYR A N 1
ATOM 953 C CA . TYR A 1 113 ? 18.060 -3.399 -13.465 1.00 77.94 113 TYR A CA 1
ATOM 954 C C . TYR A 1 113 ? 18.801 -3.173 -12.142 1.00 77.94 113 TYR A C 1
ATOM 956 O O . TYR A 1 113 ? 18.170 -3.009 -11.099 1.00 77.94 113 TYR A O 1
ATOM 964 N N . THR A 1 114 ? 20.134 -3.121 -12.188 1.00 77.75 114 THR A N 1
ATOM 965 C CA . THR A 1 114 ? 20.976 -2.937 -10.995 1.00 77.75 114 THR A CA 1
ATOM 966 C C . THR A 1 114 ? 20.702 -1.595 -10.316 1.00 77.75 114 THR A C 1
ATOM 968 O O . THR A 1 114 ? 20.509 -1.553 -9.101 1.00 77.75 114 THR A O 1
ATOM 971 N N . LEU A 1 115 ? 20.590 -0.518 -11.098 1.00 79.81 115 LEU A N 1
ATOM 972 C CA . LEU A 1 115 ? 20.256 0.813 -10.583 1.00 79.81 115 LEU A CA 1
ATOM 973 C C . LEU A 1 115 ? 18.843 0.865 -9.986 1.00 79.81 115 LEU A C 1
ATOM 975 O O . LEU A 1 115 ? 18.657 1.394 -8.892 1.00 79.81 115 LEU A O 1
ATOM 979 N N . ASN A 1 116 ? 17.850 0.266 -10.652 1.00 79.62 116 ASN A N 1
ATOM 980 C CA . ASN A 1 116 ? 16.482 0.213 -10.129 1.00 79.62 116 ASN A CA 1
ATOM 981 C C . ASN A 1 116 ? 16.382 -0.612 -8.843 1.00 79.62 116 ASN A C 1
ATOM 983 O O . ASN A 1 116 ? 15.635 -0.247 -7.935 1.00 79.62 116 ASN A O 1
ATOM 987 N N . LYS A 1 117 ? 17.153 -1.700 -8.738 1.00 83.44 117 LYS A N 1
ATOM 988 C CA . LYS A 1 117 ? 17.255 -2.496 -7.513 1.00 83.44 117 LYS A CA 1
ATOM 989 C C . LYS A 1 117 ? 17.817 -1.667 -6.359 1.00 83.44 117 LYS A C 1
ATOM 991 O O . LYS A 1 117 ? 17.199 -1.621 -5.299 1.00 83.44 117 LYS A O 1
ATOM 996 N N . GLN A 1 118 ? 18.933 -0.971 -6.577 1.00 84.12 118 GLN A N 1
ATOM 997 C CA . GLN A 1 118 ? 19.532 -0.094 -5.566 1.00 84.12 118 GLN A CA 1
ATOM 998 C C . GLN A 1 118 ? 18.585 1.037 -5.150 1.00 84.12 118 GLN A C 1
ATOM 1000 O O . GLN A 1 118 ? 18.455 1.333 -3.963 1.00 84.12 118 GLN A O 1
ATOM 1005 N N . LEU A 1 119 ? 17.877 1.637 -6.111 1.00 84.31 119 LEU A N 1
ATOM 1006 C CA . LEU A 1 119 ? 16.886 2.675 -5.841 1.00 84.31 119 LEU A CA 1
ATOM 1007 C C . LEU A 1 119 ? 15.741 2.139 -4.970 1.00 84.31 119 LEU A C 1
ATOM 1009 O O . LEU A 1 119 ? 15.374 2.771 -3.982 1.00 84.31 119 LEU A O 1
ATOM 1013 N N . PHE A 1 120 ? 15.208 0.961 -5.297 1.00 84.69 120 PHE A N 1
ATOM 1014 C CA . PHE A 1 120 ? 14.150 0.321 -4.517 1.00 84.69 120 PHE A CA 1
ATOM 1015 C C . PHE A 1 120 ? 14.592 -0.006 -3.084 1.00 84.69 120 PHE A C 1
ATOM 1017 O O . PHE A 1 120 ? 13.851 0.256 -2.134 1.00 84.69 120 PHE A O 1
ATOM 1024 N N . GLU A 1 121 ? 15.797 -0.550 -2.915 1.00 86.12 121 GLU A N 1
ATOM 1025 C CA . GLU A 1 121 ? 16.369 -0.856 -1.599 1.00 86.12 121 GLU A CA 1
ATOM 1026 C C . GLU A 1 121 ? 16.585 0.417 -0.772 1.00 86.12 121 GLU A C 1
ATOM 1028 O O . GLU A 1 121 ? 16.203 0.461 0.398 1.00 86.12 121 GLU A O 1
ATOM 1033 N N . SER A 1 122 ? 17.111 1.479 -1.391 1.00 88.19 122 SER A N 1
ATOM 1034 C CA . SER A 1 122 ? 17.313 2.771 -0.733 1.00 88.19 122 SER A CA 1
ATOM 1035 C C . SER A 1 122 ? 15.996 3.385 -0.264 1.00 88.19 122 SER A C 1
ATOM 1037 O O . SER A 1 122 ? 15.914 3.820 0.882 1.00 88.19 122 SER A O 1
ATOM 1039 N N . ILE A 1 123 ? 14.961 3.397 -1.108 1.00 85.31 123 ILE A N 1
ATOM 1040 C CA . ILE A 1 123 ? 13.659 3.959 -0.731 1.00 85.31 123 ILE A CA 1
ATOM 1041 C C . ILE A 1 123 ? 13.003 3.108 0.359 1.00 85.31 123 ILE A C 1
ATOM 1043 O O . ILE A 1 123 ? 12.459 3.655 1.313 1.00 85.31 123 ILE A O 1
ATOM 1047 N N . SER A 1 124 ? 13.091 1.778 0.260 1.00 86.25 124 SER A N 1
ATOM 1048 C CA . SER A 1 124 ? 12.554 0.874 1.284 1.00 86.25 124 SER A CA 1
ATOM 1049 C C . SER A 1 124 ? 13.212 1.110 2.642 1.00 86.25 124 SER A C 1
ATOM 1051 O O . SER A 1 124 ? 12.529 1.103 3.664 1.00 86.25 124 SER A O 1
ATOM 1053 N N . LYS A 1 125 ? 14.529 1.352 2.655 1.00 88.62 125 LYS A N 1
ATOM 1054 C CA . LYS A 1 125 ? 15.281 1.687 3.865 1.00 88.62 125 LYS A CA 1
ATOM 1055 C C . LYS A 1 125 ? 14.827 3.024 4.455 1.00 88.62 125 LYS A C 1
ATOM 1057 O O . LYS A 1 125 ? 14.406 3.042 5.605 1.00 88.62 125 LYS A O 1
ATOM 1062 N N . SER A 1 126 ? 14.814 4.098 3.663 1.00 85.38 126 SER A N 1
ATOM 1063 C CA . SER A 1 126 ? 14.364 5.416 4.136 1.00 85.38 126 SER A CA 1
ATOM 1064 C C . SER A 1 126 ? 12.913 5.395 4.615 1.00 85.38 126 SER A C 1
ATOM 1066 O O . SER A 1 126 ? 12.584 6.003 5.625 1.00 85.38 126 SER A O 1
ATOM 1068 N N . LEU A 1 127 ? 12.042 4.644 3.939 1.00 84.69 127 LEU A N 1
ATOM 1069 C CA . LEU A 1 127 ? 10.649 4.507 4.346 1.00 84.69 127 LEU A CA 1
ATOM 1070 C C . LEU A 1 127 ? 10.517 3.743 5.669 1.00 84.69 127 LEU A C 1
ATOM 1072 O O . LEU A 1 127 ? 9.616 4.048 6.441 1.00 84.69 127 LEU A O 1
ATOM 1076 N N . ASN A 1 128 ? 11.395 2.773 5.948 1.00 82.38 128 ASN A N 1
ATOM 1077 C CA . ASN A 1 128 ? 11.448 2.069 7.231 1.00 82.38 128 ASN A CA 1
ATOM 1078 C C . ASN A 1 128 ? 11.960 2.953 8.371 1.00 82.38 128 ASN A C 1
ATOM 1080 O O . ASN A 1 128 ? 11.414 2.848 9.466 1.00 82.38 128 ASN A O 1
ATOM 1084 N N . GLU A 1 129 ? 12.937 3.813 8.098 1.00 86.12 129 GLU A N 1
ATOM 1085 C CA . GLU A 1 129 ? 13.522 4.758 9.059 1.00 86.12 129 GLU A CA 1
ATOM 1086 C C . GLU A 1 129 ? 12.607 5.953 9.353 1.00 86.12 129 GLU A C 1
ATOM 1088 O O . GLU A 1 129 ? 12.697 6.517 10.432 1.00 86.12 129 GLU A O 1
ATOM 1093 N N . ALA A 1 130 ? 11.702 6.309 8.435 1.00 84.38 130 ALA A N 1
ATOM 1094 C CA . ALA A 1 130 ? 10.761 7.404 8.646 1.00 84.38 130 ALA A CA 1
ATOM 1095 C C . ALA A 1 130 ? 9.774 7.101 9.786 1.00 84.38 130 ALA A C 1
ATOM 1097 O O . ALA A 1 130 ? 9.055 6.087 9.749 1.00 84.38 130 ALA A O 1
ATOM 1098 N N . GLU A 1 131 ? 9.718 8.006 10.758 1.00 75.88 131 GLU A N 1
ATOM 1099 C CA . GLU A 1 131 ? 8.868 7.926 11.949 1.00 75.88 131 GLU A CA 1
ATOM 1100 C C . GLU A 1 131 ? 7.751 8.971 11.917 1.00 75.88 131 GLU A C 1
ATOM 1102 O O . GLU A 1 131 ? 6.671 8.736 12.466 1.00 75.88 131 GLU A O 1
ATOM 1107 N N . THR A 1 132 ? 7.966 10.093 11.222 1.00 77.69 132 THR A N 1
ATOM 1108 C CA . THR A 1 132 ? 7.007 11.201 11.181 1.00 77.69 132 THR A CA 1
ATOM 1109 C C . THR A 1 132 ? 6.147 11.200 9.915 1.00 77.69 132 THR A C 1
ATOM 1111 O O . THR A 1 132 ? 6.474 10.608 8.884 1.00 77.69 132 THR A O 1
ATOM 1114 N N . LYS A 1 133 ? 5.000 11.890 9.984 1.00 79.44 133 LYS A N 1
ATOM 1115 C CA . LYS A 1 133 ? 4.124 12.134 8.827 1.00 79.44 133 LYS A CA 1
ATOM 1116 C C . LYS A 1 133 ? 4.875 12.739 7.648 1.00 79.44 133 LYS A C 1
ATOM 1118 O O . LYS A 1 133 ? 4.718 12.293 6.516 1.00 79.44 133 LYS A O 1
ATOM 1123 N N . GLU A 1 134 ? 5.614 13.792 7.960 1.00 82.75 134 GLU A N 1
ATOM 1124 C CA . GLU A 1 134 ? 6.223 14.695 6.999 1.00 82.75 134 GLU A CA 1
ATOM 1125 C C . GLU A 1 134 ? 7.330 13.971 6.238 1.00 82.75 134 GLU A C 1
ATOM 1127 O O . GLU A 1 134 ? 7.336 13.996 5.015 1.00 82.75 134 GLU A O 1
ATOM 1132 N N . GLU A 1 135 ? 8.143 13.171 6.933 1.00 82.94 135 GLU A N 1
ATOM 1133 C CA . GLU A 1 135 ? 9.140 12.298 6.307 1.00 82.94 135 GLU A CA 1
ATOM 1134 C C . GLU A 1 135 ? 8.515 11.300 5.322 1.00 82.94 135 GLU A C 1
ATOM 1136 O O . GLU A 1 135 ? 9.045 11.082 4.232 1.00 82.94 135 GLU A O 1
ATOM 1141 N N . ILE A 1 136 ? 7.381 10.685 5.681 1.00 83.12 136 ILE A N 1
ATOM 1142 C CA . ILE A 1 136 ? 6.690 9.730 4.802 1.00 83.12 136 ILE A CA 1
ATOM 1143 C C . ILE A 1 136 ? 6.156 10.435 3.547 1.00 83.12 136 ILE A C 1
ATOM 1145 O O . ILE A 1 136 ? 6.318 9.909 2.441 1.00 83.12 136 ILE A O 1
ATOM 1149 N N . ASP A 1 137 ? 5.526 11.600 3.708 1.00 83.88 137 ASP A N 1
ATOM 1150 C CA . ASP A 1 137 ? 4.967 12.371 2.595 1.00 83.88 137 ASP A CA 1
ATOM 1151 C C . ASP A 1 137 ? 6.083 12.956 1.697 1.00 83.88 137 ASP A C 1
ATOM 1153 O O . ASP A 1 137 ? 5.966 12.911 0.469 1.00 83.88 137 ASP A O 1
ATOM 1157 N N . ASP A 1 138 ? 7.214 13.380 2.269 1.00 88.25 138 ASP A N 1
ATOM 1158 C CA . ASP A 1 138 ? 8.403 13.833 1.534 1.00 88.25 138 ASP A CA 1
ATOM 1159 C C . ASP A 1 138 ? 9.038 12.709 0.709 1.00 88.25 138 ASP A C 1
ATOM 1161 O O . ASP A 1 138 ? 9.394 12.899 -0.462 1.00 88.25 138 ASP A O 1
ATOM 1165 N N . 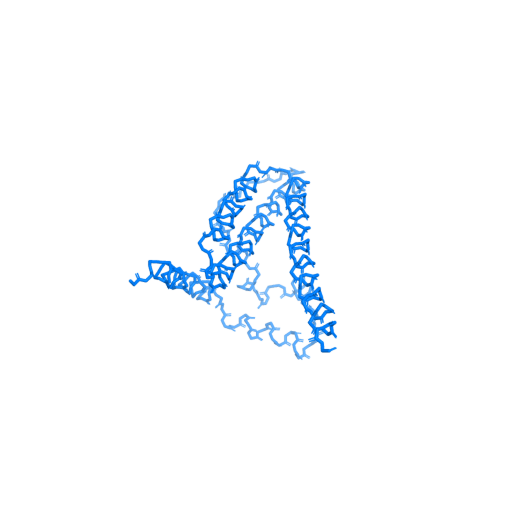ILE A 1 139 ? 9.165 11.509 1.287 1.00 84.75 139 ILE A N 1
ATOM 1166 C CA . ILE A 1 139 ? 9.667 10.329 0.573 1.00 84.75 139 ILE A CA 1
ATOM 1167 C C . ILE A 1 139 ? 8.737 9.980 -0.600 1.00 84.75 139 ILE A C 1
ATOM 1169 O O . ILE A 1 139 ? 9.225 9.677 -1.696 1.00 84.75 139 ILE A O 1
ATOM 1173 N N . ASP A 1 140 ? 7.416 10.051 -0.407 1.00 84.25 140 ASP A N 1
ATOM 1174 C CA . ASP A 1 140 ? 6.416 9.802 -1.456 1.00 84.25 140 ASP A CA 1
ATOM 1175 C C . ASP A 1 140 ? 6.500 10.845 -2.586 1.00 84.25 140 ASP A C 1
ATOM 1177 O O . ASP A 1 140 ? 6.551 10.499 -3.774 1.00 84.25 140 ASP A O 1
ATOM 1181 N N . ALA A 1 141 ? 6.616 12.129 -2.234 1.00 85.62 141 ALA A N 1
ATOM 1182 C CA . ALA A 1 141 ? 6.788 13.218 -3.191 1.00 85.62 141 ALA A CA 1
ATOM 1183 C C . ALA A 1 141 ? 8.088 13.062 -3.992 1.00 85.62 141 ALA A C 1
ATOM 1185 O O . ALA A 1 141 ? 8.076 13.126 -5.225 1.00 85.62 141 ALA A O 1
ATOM 1186 N N . LYS A 1 142 ? 9.208 12.772 -3.321 1.00 86.31 142 LYS A N 1
ATOM 1187 C CA . LYS A 1 142 ? 10.514 12.558 -3.962 1.00 86.31 142 LYS A CA 1
ATOM 1188 C C . LYS A 1 142 ? 10.489 11.370 -4.920 1.00 86.31 142 LYS A C 1
ATOM 1190 O O . LYS A 1 142 ? 11.032 11.455 -6.025 1.00 86.31 142 LYS A O 1
ATOM 1195 N N . TYR A 1 143 ? 9.834 10.276 -4.534 1.00 81.44 143 TYR A N 1
ATOM 1196 C CA . TYR A 1 143 ? 9.649 9.116 -5.403 1.00 81.44 143 TYR A CA 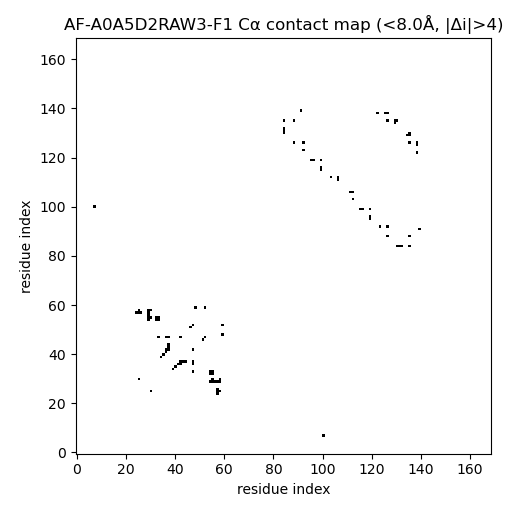1
ATOM 1197 C C . TYR A 1 143 ? 8.795 9.454 -6.632 1.00 81.44 143 TYR A C 1
ATOM 1199 O O . TYR A 1 143 ? 9.173 9.140 -7.766 1.00 81.44 143 TYR A O 1
ATOM 1207 N N . THR A 1 144 ? 7.679 10.151 -6.419 1.00 84.69 144 THR A N 1
ATOM 1208 C CA . THR A 1 144 ? 6.777 10.593 -7.487 1.00 84.69 144 THR A CA 1
ATOM 1209 C C . THR A 1 144 ? 7.500 11.501 -8.481 1.00 84.69 144 THR A C 1
ATOM 1211 O O . THR A 1 144 ? 7.426 11.277 -9.692 1.00 84.69 144 THR A O 1
ATOM 1214 N N . LEU A 1 145 ? 8.274 12.469 -7.988 1.00 83.38 145 LEU A N 1
ATOM 1215 C CA . LEU A 1 145 ? 9.081 13.363 -8.816 1.00 83.38 145 LEU A CA 1
ATOM 1216 C C . LEU A 1 145 ? 10.130 12.602 -9.626 1.00 83.38 145 LEU A C 1
ATOM 1218 O O . LEU A 1 145 ? 10.232 12.809 -10.834 1.00 83.38 145 LEU A O 1
ATOM 1222 N N . ASN A 1 146 ? 10.867 11.676 -9.007 1.00 80.50 146 ASN A N 1
ATOM 1223 C CA . ASN A 1 146 ? 11.865 10.869 -9.713 1.00 80.50 146 ASN A CA 1
ATOM 1224 C C . ASN A 1 146 ? 11.233 10.070 -10.872 1.00 80.50 146 ASN A C 1
ATOM 1226 O O . ASN A 1 146 ? 11.762 10.017 -11.988 1.00 80.50 146 ASN A O 1
ATOM 1230 N N . LYS A 1 147 ? 10.037 9.518 -10.647 1.00 74.81 147 LYS A N 1
ATOM 1231 C CA . LYS A 1 147 ? 9.283 8.792 -11.672 1.00 74.81 147 LYS A CA 1
ATOM 1232 C C . LYS A 1 147 ? 8.813 9.698 -12.812 1.00 74.81 147 LYS A C 1
ATOM 1234 O O . LYS A 1 147 ? 8.949 9.330 -13.981 1.00 74.81 147 LYS A O 1
ATOM 1239 N N . LEU A 1 148 ? 8.281 10.879 -12.495 1.00 78.00 148 LEU A N 1
ATOM 1240 C CA . LEU A 1 148 ? 7.855 11.858 -13.499 1.00 78.00 148 LEU A CA 1
ATOM 1241 C C . LEU A 1 148 ? 9.038 12.336 -14.346 1.00 78.00 148 LEU A C 1
ATOM 1243 O O . LEU A 1 148 ? 8.949 12.330 -15.573 1.00 78.00 148 LEU A O 1
ATOM 1247 N N . LEU A 1 149 ? 10.170 12.651 -13.715 1.00 75.44 149 LEU A N 1
ATOM 1248 C CA . LEU A 1 149 ? 11.400 13.046 -14.404 1.00 75.44 149 LEU A CA 1
ATOM 1249 C C . LEU A 1 149 ? 11.922 11.938 -15.325 1.00 75.44 149 LEU A C 1
ATOM 1251 O O . LEU A 1 149 ? 12.300 12.205 -16.467 1.00 75.44 149 LEU A O 1
ATOM 1255 N N . SER A 1 150 ? 11.890 10.686 -14.869 1.00 71.00 150 SER A N 1
ATOM 1256 C CA . SER A 1 150 ? 12.283 9.529 -15.681 1.00 71.00 150 SER A CA 1
ATOM 1257 C C . SER A 1 150 ? 11.371 9.343 -16.900 1.00 71.00 150 SER A C 1
ATOM 1259 O O . SER A 1 150 ? 11.849 9.087 -18.007 1.00 71.00 150 SER A O 1
ATOM 1261 N N . ARG A 1 151 ? 10.059 9.547 -16.735 1.00 67.56 151 ARG A N 1
ATOM 1262 C CA . ARG A 1 151 ? 9.076 9.474 -17.827 1.00 67.56 151 ARG A CA 1
ATOM 1263 C C . ARG A 1 151 ? 9.251 10.609 -18.840 1.00 67.56 151 ARG A C 1
ATOM 1265 O O . ARG A 1 151 ? 9.178 10.361 -20.041 1.00 67.56 151 ARG A O 1
ATOM 1272 N N . ILE A 1 152 ? 9.531 11.828 -18.376 1.00 71.38 152 ILE A N 1
ATOM 1273 C CA . ILE A 1 152 ? 9.814 12.981 -19.245 1.00 71.38 152 ILE A CA 1
ATOM 1274 C C . ILE A 1 152 ? 11.097 12.743 -20.050 1.00 71.38 152 ILE A C 1
ATOM 1276 O O . ILE A 1 152 ? 11.082 12.933 -21.263 1.00 71.38 152 ILE A O 1
ATOM 1280 N N . LYS A 1 153 ? 12.175 12.248 -19.423 1.00 67.56 153 LYS A N 1
ATOM 1281 C CA . LYS A 1 153 ? 13.424 11.904 -20.130 1.00 67.56 153 LYS A CA 1
ATOM 1282 C C . LYS A 1 153 ? 13.207 10.862 -21.229 1.00 67.56 153 LYS A C 1
ATOM 1284 O O . LYS A 1 153 ? 13.732 11.020 -22.328 1.00 67.56 153 LYS A O 1
ATOM 1289 N N . HIS A 1 154 ? 12.409 9.828 -20.960 1.00 61.03 154 HIS A N 1
ATOM 1290 C CA . HIS A 1 154 ? 12.092 8.802 -21.955 1.00 61.03 154 HIS A CA 1
ATOM 1291 C C . HIS A 1 154 ? 11.310 9.373 -23.151 1.00 61.03 154 HIS A C 1
ATOM 1293 O O . HIS A 1 154 ? 11.624 9.075 -24.302 1.00 61.03 154 HIS A O 1
ATOM 1299 N N . ASN A 1 155 ? 10.322 10.234 -22.889 1.00 60.00 155 ASN A N 1
ATOM 1300 C CA . ASN A 1 155 ? 9.536 10.880 -23.941 1.00 60.00 155 ASN A CA 1
ATOM 1301 C C . ASN A 1 155 ? 10.366 11.878 -24.758 1.00 60.00 155 ASN A C 1
ATOM 1303 O O . ASN A 1 155 ? 10.211 11.939 -25.974 1.00 60.00 155 ASN A O 1
ATOM 1307 N N . LEU A 1 156 ? 11.276 12.618 -24.118 1.00 63.41 156 LEU A N 1
ATOM 1308 C CA . LEU A 1 156 ? 12.152 13.571 -24.799 1.00 63.41 156 LEU A CA 1
ATOM 1309 C C . LEU A 1 156 ? 13.137 12.864 -25.739 1.00 63.41 156 LEU A C 1
ATOM 1311 O O . LEU A 1 156 ? 13.319 13.308 -26.867 1.00 63.41 156 LEU A O 1
ATOM 1315 N N . HIS A 1 157 ? 13.706 11.730 -25.316 1.00 60.28 157 HIS A N 1
ATOM 1316 C CA . HIS A 1 157 ? 14.567 10.914 -26.175 1.00 60.28 157 HIS A CA 1
ATOM 1317 C C . HIS A 1 157 ? 13.796 10.339 -27.375 1.00 60.28 157 HIS A C 1
ATOM 1319 O O . HIS A 1 157 ? 14.313 10.304 -28.487 1.00 60.28 157 HIS A O 1
ATOM 1325 N N . HIS A 1 158 ? 12.537 9.934 -27.176 1.00 58.09 158 HIS A N 1
ATOM 1326 C CA . HIS A 1 158 ? 11.663 9.462 -28.254 1.00 58.09 158 HIS A CA 1
ATOM 1327 C C . HIS A 1 158 ? 11.300 10.582 -29.251 1.00 58.09 158 HIS A C 1
ATOM 1329 O O . HIS A 1 158 ? 11.349 10.373 -30.461 1.00 58.09 158 HIS A O 1
ATOM 1335 N N . LEU A 1 159 ? 11.002 11.790 -28.756 1.00 60.97 159 LEU A N 1
ATOM 1336 C CA . LEU A 1 159 ? 10.752 12.979 -29.579 1.00 60.97 159 LEU A CA 1
ATOM 1337 C C . LEU A 1 159 ? 12.003 13.425 -30.3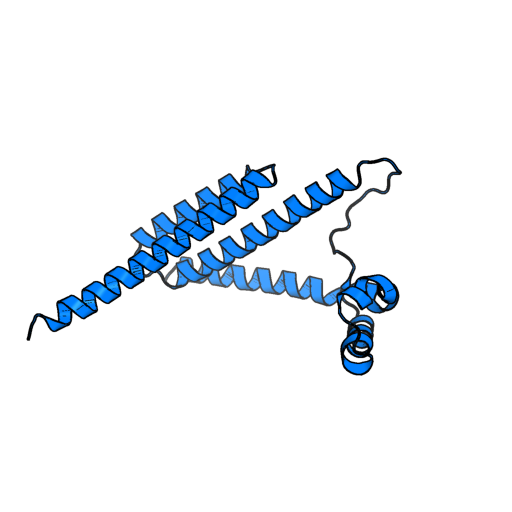47 1.00 60.97 159 LEU A C 1
ATOM 1339 O O . LEU A 1 159 ? 11.904 13.698 -31.538 1.00 60.97 159 LEU A O 1
ATOM 1343 N N . GLN A 1 160 ? 13.184 13.439 -29.719 1.00 59.12 160 GLN A N 1
ATOM 1344 C CA . GLN A 1 160 ? 14.446 13.699 -30.422 1.00 59.12 160 GLN A CA 1
ATOM 1345 C C . GLN A 1 160 ? 14.693 12.672 -31.532 1.00 59.12 160 GLN A C 1
ATOM 1347 O O . GLN A 1 160 ? 15.081 13.060 -32.628 1.00 59.12 160 GLN A O 1
ATOM 1352 N N . PHE A 1 161 ? 14.406 11.388 -31.300 1.00 57.72 161 PHE A N 1
ATOM 1353 C CA . PHE A 1 161 ? 14.525 10.360 -32.337 1.00 57.72 161 PHE A CA 1
ATOM 1354 C C . PHE A 1 161 ? 13.575 10.599 -33.521 1.00 57.72 161 PHE A C 1
ATOM 1356 O O . PHE A 1 161 ? 13.977 10.426 -34.669 1.00 57.72 161 PHE A O 1
ATOM 1363 N N . MET A 1 162 ? 12.340 11.044 -33.261 1.00 60.97 162 MET A N 1
ATOM 1364 C CA . MET A 1 162 ? 11.397 11.409 -34.323 1.00 60.97 162 MET A CA 1
ATOM 1365 C C . MET A 1 162 ? 11.857 12.655 -35.090 1.00 60.97 162 MET A C 1
ATOM 1367 O O . MET A 1 162 ? 11.894 12.623 -36.313 1.00 60.97 162 MET A O 1
ATOM 1371 N N . PHE A 1 163 ? 12.276 13.726 -34.412 1.00 56.56 163 PHE A N 1
ATOM 1372 C CA . PHE A 1 163 ? 12.698 14.962 -35.085 1.00 56.56 163 PHE A CA 1
ATOM 1373 C C . PHE A 1 163 ? 14.023 14.820 -35.855 1.00 56.56 163 PHE A C 1
ATOM 1375 O O . PHE A 1 163 ? 14.142 15.359 -36.952 1.00 56.56 163 PHE A O 1
ATOM 1382 N N . PHE A 1 164 ? 14.998 14.060 -35.344 1.00 55.88 164 PHE A N 1
ATOM 1383 C CA . PHE A 1 164 ? 16.259 13.807 -36.057 1.00 55.88 164 PHE A CA 1
ATOM 1384 C C . PHE A 1 164 ? 16.141 12.735 -37.153 1.00 55.88 164 PHE A C 1
ATOM 1386 O O . PHE A 1 164 ? 16.943 12.739 -38.085 1.00 55.88 164 PHE A O 1
ATOM 1393 N N . GLY A 1 165 ? 15.136 11.853 -37.095 1.00 52.47 165 GLY A N 1
ATOM 1394 C CA . GLY A 1 165 ? 14.839 10.894 -38.165 1.00 52.47 165 GLY A CA 1
ATOM 1395 C C . GLY A 1 165 ? 14.277 11.538 -39.440 1.00 52.47 165 GLY A C 1
ATOM 1396 O O . GLY A 1 165 ? 14.489 11.010 -40.526 1.00 52.47 165 GLY A O 1
ATOM 1397 N N . PHE A 1 166 ? 13.625 12.702 -39.331 1.00 51.38 166 PHE A N 1
ATOM 1398 C CA . PHE A 1 166 ? 13.070 13.438 -40.477 1.00 51.38 166 PHE A CA 1
ATOM 1399 C C . PHE A 1 166 ? 14.076 14.353 -41.201 1.00 51.38 166 PHE A C 1
ATOM 1401 O O . PHE A 1 166 ? 13.780 14.818 -42.294 1.00 51.38 166 PHE A O 1
ATOM 1408 N N . ILE A 1 167 ? 15.269 14.597 -40.642 1.00 52.53 167 ILE A N 1
ATOM 1409 C CA . ILE A 1 167 ? 16.302 15.472 -41.245 1.00 52.53 167 ILE A CA 1
ATOM 1410 C C . ILE A 1 167 ? 17.284 14.676 -42.137 1.00 52.53 167 ILE A C 1
ATOM 1412 O O . ILE A 1 167 ? 18.237 15.225 -42.682 1.00 52.53 167 ILE A O 1
ATOM 1416 N N . ARG A 1 168 ? 17.062 13.367 -42.323 1.00 49.34 168 ARG A N 1
ATOM 1417 C CA . ARG A 1 168 ? 17.941 12.493 -43.119 1.00 49.34 168 ARG A CA 1
ATOM 1418 C C . ARG A 1 168 ? 17.247 11.846 -44.326 1.00 49.34 168 ARG A C 1
ATOM 1420 O O . ARG A 1 168 ? 17.514 10.680 -44.614 1.00 49.34 168 ARG A O 1
ATOM 1427 N N . LEU A 1 169 ? 16.390 12.605 -45.016 1.00 44.91 169 LEU A N 1
ATOM 1428 C CA . LEU A 1 169 ? 16.012 12.364 -46.416 1.00 44.91 169 LEU A CA 1
ATOM 1429 C C . LEU A 1 169 ? 16.479 13.529 -47.288 1.00 44.91 169 LEU A C 1
ATOM 1431 O O . LEU A 1 169 ? 16.233 14.684 -46.879 1.00 44.91 169 LEU A O 1
#

Sequence (169 aa):
MNSYILFCKKRTKERSVKVSVLLNKIKKEDIMRFLELHHVEKFDVPFIAMYRKEQCLSLLDDFEQNEVENEDNDDVGQARQLKWHKKRKSVLQMQQKKIYDEECLKIDNSEKYTLNKQLFESISKSLNEAETKEEIDDIDAKYTLNKLLSRIKHNLHHLQFMFFGFIRL

Radius of gyration: 22.93 Å; Cα contacts (8 Å, |Δi|>4): 56; chains: 1; bounding box: 54×36×76 Å

pLDDT: mean 70.97, std 16.73, range [35.91, 94.19]

Secondary structure (DSSP, 8-state):
--HHHHHHHHHHHHHHHHHHHHHTTS-HHHHHHHHIIIIIS---HHHHHHHSGGGSHHHH--S---------SS-HHHHHHHHHHHHHHHHHHHHHHHHHHHHHTT---HHHHHHHHHHHHHHHHHHHH--SHHHHHHHHHHHHHHHHHHHHHHHHHHHHHHHHHTT--

InterPro domains:
  IPR017072 Transcription elongation factor Spt6 [PTHR10145] (25-146)
  IPR023319 Tex-like protein, HTH domain superfamily [G3DSA:1.10.10.650] (4-153)